Protein AF-A0A9E5G020-F1 (afdb_monomer)

Sequence (141 aa):
MIQKIKKNNKGFTLVELIVVIAIIGVLAAVLVPQYIQYVEKSRIGVDESYLSEIAHVAELTAASSEAVNGVACTITVVPAGTISVATTTPATAGTTLKAELDRTFGSGSAFKSKTYKAETDGVTITLSTAGKATWTQVAQS

Secondary structure (DSSP, 8-state):
----------PPPHHHHHHHHHHHHHHHHHHHHHHHHHHHHHHHHHHHHHHHHHHHHHHHHHHH-TTTTT--EEEEE-TT--EEEE-SS-HHHHHHHHHHHHHHHTT-----SHHHHH-TT-EEEEE-TTS-EEE-PPP--

Structure (mmCIF, N/CA/C/O backbone):
data_AF-A0A9E5G020-F1
#
_entry.id   AF-A0A9E5G020-F1
#
loop_
_atom_site.group_PDB
_atom_site.id
_atom_site.type_symbol
_atom_site.label_atom_id
_atom_site.label_alt_id
_atom_site.label_comp_id
_atom_site.label_asym_id
_atom_site.label_entity_id
_atom_site.label_seq_id
_atom_site.pdbx_PDB_ins_code
_atom_site.Cartn_x
_atom_site.Cartn_y
_atom_site.Cartn_z
_atom_site.occupancy
_atom_site.B_iso_or_equiv
_atom_site.auth_seq_id
_atom_site.auth_comp_id
_atom_site.auth_asym_id
_atom_site.auth_atom_id
_atom_site.pdbx_PDB_model_num
ATOM 1 N N . MET A 1 1 ? -1.139 27.020 71.072 1.00 51.75 1 MET A N 1
ATOM 2 C CA . MET A 1 1 ? -2.341 26.226 70.726 1.00 51.75 1 MET A CA 1
ATOM 3 C C . MET A 1 1 ? -2.246 25.880 69.241 1.00 51.75 1 MET A C 1
ATOM 5 O O . MET A 1 1 ? -2.313 26.790 68.431 1.00 51.75 1 MET A O 1
ATOM 9 N N . ILE A 1 2 ? -1.965 24.624 68.875 1.00 62.59 2 ILE A N 1
ATOM 10 C CA . ILE A 1 2 ? -1.776 24.205 67.470 1.00 62.59 2 ILE A CA 1
ATOM 11 C C . ILE A 1 2 ? -3.077 23.547 66.997 1.00 62.59 2 ILE A C 1
ATOM 13 O O . ILE A 1 2 ? -3.471 22.513 67.535 1.00 62.59 2 ILE A O 1
ATOM 17 N N . GLN A 1 3 ? -3.768 24.150 66.026 1.00 63.22 3 GLN A N 1
ATOM 18 C CA . GLN A 1 3 ? -4.981 23.568 65.448 1.00 63.22 3 GLN A CA 1
ATOM 19 C C . GLN A 1 3 ? -4.622 22.426 64.486 1.00 63.22 3 GLN A C 1
ATOM 21 O O . GLN A 1 3 ? -3.903 22.609 63.506 1.00 63.22 3 GLN A O 1
ATOM 26 N N . LYS A 1 4 ? -5.130 21.223 64.777 1.00 63.88 4 LYS A N 1
ATOM 27 C CA . LYS A 1 4 ? -4.993 20.025 63.937 1.00 63.88 4 LYS A CA 1
ATOM 28 C C . LYS A 1 4 ? -5.854 20.183 62.677 1.00 63.88 4 LYS A C 1
ATOM 30 O O . LYS A 1 4 ? -7.079 20.129 62.755 1.00 63.88 4 LYS A O 1
ATOM 35 N N . ILE A 1 5 ? -5.222 20.319 61.513 1.00 69.62 5 ILE A N 1
ATOM 36 C CA . ILE A 1 5 ? -5.903 20.266 60.213 1.00 69.62 5 ILE A CA 1
ATOM 37 C C . ILE A 1 5 ? -6.397 18.825 59.991 1.00 69.62 5 ILE A C 1
ATOM 39 O O . ILE A 1 5 ? -5.600 17.900 59.825 1.00 69.62 5 ILE A O 1
ATOM 43 N N . LYS A 1 6 ? -7.718 18.611 60.017 1.00 66.00 6 LYS A N 1
ATOM 44 C CA . LYS A 1 6 ? -8.352 17.325 59.681 1.00 66.00 6 LYS A CA 1
ATOM 45 C C . LYS A 1 6 ? -8.193 17.085 58.172 1.00 66.00 6 LYS A C 1
ATOM 47 O O . LYS A 1 6 ? -8.878 17.717 57.373 1.00 66.00 6 LYS A O 1
ATOM 52 N N . LYS A 1 7 ? -7.296 16.180 57.767 1.00 67.12 7 LYS A N 1
ATOM 53 C CA . LYS A 1 7 ? -7.236 15.694 56.378 1.00 67.12 7 LYS A CA 1
ATOM 54 C C . LYS A 1 7 ? -8.487 14.860 56.093 1.00 67.12 7 LYS A C 1
ATOM 56 O O . LYS A 1 7 ? -8.643 13.766 56.626 1.00 67.12 7 LYS A O 1
ATOM 61 N N . ASN A 1 8 ? -9.395 15.408 55.290 1.00 67.38 8 ASN A N 1
ATOM 62 C CA . ASN A 1 8 ? -10.623 14.746 54.868 1.00 67.38 8 ASN A CA 1
ATOM 63 C C . ASN A 1 8 ? -10.308 13.821 53.682 1.00 67.38 8 ASN A C 1
ATOM 65 O O . ASN A 1 8 ? -10.496 14.194 52.527 1.00 67.38 8 ASN A O 1
ATOM 69 N N . ASN A 1 9 ? -9.771 12.634 53.967 1.00 65.81 9 ASN A N 1
ATOM 70 C CA . ASN A 1 9 ? -9.513 11.610 52.957 1.00 65.81 9 ASN A CA 1
ATOM 71 C C . ASN A 1 9 ? -10.848 10.982 52.522 1.00 65.81 9 ASN A C 1
ATOM 73 O O . ASN A 1 9 ? -11.219 9.906 52.988 1.00 65.81 9 ASN A O 1
ATOM 77 N N . LYS A 1 10 ? -11.595 11.675 51.657 1.00 74.50 10 LYS A N 1
ATOM 78 C CA . LYS A 1 10 ? -12.725 11.087 50.931 1.00 74.50 10 LYS A CA 1
ATOM 79 C C . LYS A 1 10 ? -12.149 10.115 49.898 1.00 74.50 10 LYS A C 1
ATOM 81 O O . LYS A 1 10 ? -11.655 10.542 48.860 1.00 74.50 10 LYS A O 1
ATOM 86 N N . GLY A 1 11 ? -12.112 8.830 50.240 1.00 76.38 11 GLY A N 1
ATOM 87 C CA . GLY A 1 11 ? -11.757 7.769 49.300 1.00 76.38 11 GLY A CA 1
ATOM 88 C C . GLY A 1 11 ? -12.835 7.606 48.228 1.00 76.38 11 GLY A C 1
ATOM 89 O O . GLY A 1 11 ? -14.003 7.899 48.474 1.00 76.38 11 GLY A O 1
ATOM 90 N N . PHE A 1 12 ? -12.423 7.144 47.050 1.00 82.25 12 PHE A N 1
ATOM 91 C CA . PHE A 1 12 ? -13.317 6.798 45.948 1.00 82.25 12 PHE A CA 1
ATOM 92 C C . PHE A 1 12 ? -14.226 5.635 46.362 1.00 82.25 12 PHE A C 1
ATOM 94 O O . PHE A 1 12 ? -13.753 4.655 46.948 1.00 82.25 12 PHE A O 1
ATOM 101 N N . THR A 1 13 ? -15.526 5.734 46.104 1.00 90.69 13 THR A N 1
ATOM 102 C CA . THR A 1 13 ? -16.473 4.673 46.460 1.00 90.69 13 THR A CA 1
ATOM 103 C C . THR A 1 13 ? -16.442 3.552 45.419 1.00 90.69 13 THR A C 1
ATOM 105 O O . THR A 1 13 ? -16.219 3.777 44.230 1.00 90.69 13 THR A O 1
ATOM 108 N N . LEU A 1 14 ? -16.709 2.312 45.844 1.00 90.00 14 LEU A N 1
ATOM 109 C CA . LEU A 1 14 ? -16.825 1.180 44.913 1.00 90.00 14 LEU A CA 1
ATOM 110 C C . LEU A 1 14 ? -17.972 1.373 43.910 1.00 90.00 14 LEU A C 1
ATOM 112 O O . LEU A 1 14 ? -17.869 0.932 42.769 1.00 90.00 14 LEU A O 1
ATOM 116 N N . VAL A 1 15 ? -19.042 2.062 44.316 1.00 92.38 15 VAL A N 1
ATOM 117 C CA . VAL A 1 15 ? -20.184 2.363 43.443 1.00 92.38 15 VAL A CA 1
ATOM 118 C C . VAL A 1 15 ? -19.782 3.331 42.331 1.00 92.38 15 VAL A C 1
ATOM 120 O O . VAL A 1 15 ? -20.117 3.089 41.173 1.00 92.38 15 VAL A O 1
ATOM 123 N N . GLU A 1 16 ? -19.009 4.375 42.646 1.00 91.06 16 GLU A N 1
ATOM 124 C CA . GLU A 1 16 ? -18.465 5.292 41.634 1.00 91.06 16 GLU A CA 1
ATOM 125 C C . GLU A 1 16 ? -17.584 4.546 40.625 1.00 91.06 16 GLU A C 1
ATOM 127 O O . GLU A 1 16 ? -17.677 4.801 39.426 1.00 91.06 16 GLU A O 1
ATOM 132 N N . LEU A 1 17 ? -16.798 3.561 41.071 1.00 91.44 17 LEU A N 1
ATOM 133 C CA . LEU A 1 17 ? -15.970 2.754 40.171 1.00 91.44 17 LEU A CA 1
ATOM 134 C C . LEU A 1 17 ? -16.799 1.868 39.238 1.00 91.44 17 LEU A C 1
ATOM 136 O O . LEU A 1 17 ? -16.518 1.809 38.042 1.00 91.44 17 LEU A O 1
ATOM 140 N N . ILE A 1 18 ? -17.828 1.204 39.768 1.00 94.12 18 ILE A N 1
ATOM 141 C CA . ILE A 1 18 ? -18.679 0.286 38.998 1.00 94.12 18 ILE A CA 1
ATOM 142 C C . ILE A 1 18 ? -19.451 1.038 37.906 1.00 94.12 18 ILE A C 1
ATOM 144 O O . ILE A 1 18 ? -19.536 0.564 36.772 1.00 94.12 18 ILE A O 1
ATOM 148 N N . VAL A 1 19 ? -19.974 2.228 38.210 1.00 94.00 19 VAL A N 1
ATOM 149 C CA . VAL A 1 19 ? -20.683 3.043 37.210 1.00 94.00 19 VAL A CA 1
ATOM 150 C C . VAL A 1 19 ? -19.727 3.519 36.111 1.00 94.00 19 VAL A C 1
ATOM 152 O O . VAL A 1 19 ? -20.083 3.488 34.934 1.00 94.00 19 VAL A O 1
ATOM 155 N N . VAL A 1 20 ? -18.491 3.892 36.457 1.00 95.06 20 VAL A N 1
ATOM 156 C CA . VAL A 1 20 ? -17.488 4.334 35.474 1.00 95.06 20 VAL A CA 1
ATOM 157 C C . VAL A 1 20 ? -17.119 3.212 34.502 1.00 95.06 20 VAL A C 1
ATOM 159 O O . VAL A 1 20 ? -17.145 3.431 33.290 1.00 95.06 20 VAL A O 1
ATOM 162 N N . ILE A 1 21 ? -16.828 2.003 34.993 1.00 95.12 21 ILE A N 1
ATOM 163 C CA . ILE A 1 21 ? -16.502 0.874 34.104 1.00 95.12 21 ILE A CA 1
ATOM 164 C C . ILE A 1 21 ? -17.703 0.455 33.248 1.00 95.12 21 ILE A C 1
ATOM 166 O O . ILE A 1 21 ? -17.509 0.049 32.105 1.00 95.12 21 ILE A O 1
ATOM 170 N N . ALA A 1 22 ? -18.933 0.602 33.756 1.00 95.50 22 ALA A N 1
ATOM 171 C CA . ALA A 1 22 ? -20.144 0.319 32.991 1.00 95.50 22 ALA A CA 1
ATOM 172 C C . ALA A 1 22 ? -20.288 1.276 31.796 1.00 95.50 22 ALA A C 1
ATOM 174 O O . ALA A 1 22 ? -20.535 0.830 30.676 1.00 95.50 22 ALA A O 1
ATOM 175 N N . ILE A 1 23 ? -20.061 2.578 32.003 1.00 96.38 23 ILE A N 1
ATOM 176 C CA . ILE A 1 23 ? -20.113 3.578 30.925 1.00 96.38 23 ILE A CA 1
ATOM 177 C C . ILE A 1 23 ? -18.972 3.358 29.921 1.00 96.38 23 ILE A C 1
ATOM 179 O O . ILE A 1 23 ? -19.218 3.341 28.713 1.00 96.38 23 ILE A O 1
ATOM 183 N N . ILE A 1 24 ? -17.738 3.136 30.394 1.00 96.25 24 ILE A N 1
ATOM 184 C CA . ILE A 1 24 ? -16.589 2.841 29.519 1.00 96.25 24 ILE A CA 1
ATOM 185 C C . ILE A 1 24 ? -16.848 1.570 28.701 1.00 96.25 24 ILE A C 1
ATOM 187 O O . ILE A 1 24 ? -16.527 1.550 27.517 1.00 96.25 24 ILE A O 1
ATOM 191 N N . GLY A 1 25 ? -17.470 0.543 29.287 1.00 95.88 25 GLY A N 1
ATOM 192 C CA . GLY A 1 25 ? -17.820 -0.697 28.591 1.00 95.88 25 GLY A CA 1
ATOM 193 C C . GLY A 1 25 ? -18.771 -0.474 27.413 1.00 95.88 25 GLY A C 1
ATOM 194 O O . GLY A 1 25 ? -18.511 -0.966 26.316 1.00 95.88 25 GLY A O 1
ATOM 195 N N . VAL A 1 26 ? -19.829 0.321 27.606 1.00 95.69 26 VAL A N 1
ATOM 196 C CA . VAL A 1 26 ? -20.779 0.664 26.531 1.00 95.69 26 VAL A CA 1
ATOM 197 C C . VAL A 1 26 ? -20.099 1.483 25.430 1.00 95.69 26 VAL A C 1
ATOM 199 O O . VAL A 1 26 ? -20.260 1.176 24.249 1.00 95.69 26 VAL A O 1
ATOM 202 N N . LEU A 1 27 ? -19.300 2.491 25.797 1.00 96.19 27 LEU A N 1
ATOM 203 C CA . LEU A 1 27 ? -18.575 3.316 24.825 1.00 96.19 27 LEU A CA 1
ATOM 204 C C . LEU A 1 27 ? -17.545 2.493 24.041 1.00 96.19 27 LEU A C 1
ATOM 206 O O . LEU A 1 27 ? -17.468 2.601 22.819 1.00 96.19 27 LEU A O 1
ATOM 210 N N . ALA A 1 28 ? -16.784 1.635 24.722 1.00 94.75 28 ALA A N 1
ATOM 211 C CA . ALA A 1 28 ? -15.780 0.783 24.097 1.00 94.75 28 ALA A CA 1
ATOM 212 C C . ALA A 1 28 ? -16.405 -0.205 23.101 1.00 94.75 28 ALA A C 1
ATOM 214 O O . ALA A 1 28 ? -15.845 -0.405 22.025 1.00 94.75 28 ALA A O 1
ATOM 215 N N . ALA A 1 29 ? -17.579 -0.768 23.410 1.00 95.00 29 ALA A N 1
ATOM 216 C CA . ALA A 1 29 ? -18.266 -1.707 22.522 1.00 95.00 29 ALA A CA 1
ATOM 217 C C . ALA A 1 29 ? -18.572 -1.107 21.136 1.00 95.00 29 ALA A C 1
ATOM 219 O O . ALA A 1 29 ? -18.459 -1.802 20.128 1.00 95.00 29 ALA A O 1
ATOM 220 N N . VAL A 1 30 ? -18.909 0.185 21.074 1.00 94.00 30 VAL A N 1
ATOM 221 C CA . VAL A 1 30 ? -19.181 0.889 19.810 1.00 94.00 30 VAL A CA 1
ATOM 222 C C . VAL A 1 30 ? -17.897 1.441 19.183 1.00 94.00 30 VAL A C 1
ATOM 224 O O . VAL A 1 30 ? -17.700 1.340 17.973 1.00 94.00 30 VAL A O 1
ATOM 227 N N . LEU A 1 31 ? -16.999 2.006 19.993 1.00 94.12 31 LEU A N 1
ATOM 228 C CA . LEU A 1 31 ? -15.816 2.716 19.498 1.00 94.12 31 LEU A CA 1
ATOM 229 C C . LEU A 1 31 ? -14.721 1.789 18.965 1.00 94.12 31 LEU A C 1
ATOM 231 O O . LEU A 1 31 ? -14.063 2.138 17.988 1.00 94.12 31 LEU A O 1
ATOM 235 N N . VAL A 1 32 ? -14.508 0.620 19.572 1.00 94.12 32 VAL A N 1
ATOM 236 C CA . VAL A 1 32 ? -13.438 -0.310 19.169 1.00 94.12 32 VAL A CA 1
ATOM 237 C C . VAL A 1 32 ? -13.543 -0.744 17.698 1.00 94.12 32 VAL A C 1
ATOM 239 O O . VAL A 1 32 ? -12.552 -0.577 16.980 1.00 94.12 32 VAL A O 1
ATOM 242 N N . PRO A 1 33 ? -14.684 -1.255 17.187 1.00 92.50 33 PRO A N 1
ATOM 243 C CA . PRO A 1 33 ? -14.769 -1.660 15.782 1.00 92.50 33 PRO A CA 1
ATOM 244 C C . PRO A 1 33 ? -14.578 -0.478 14.822 1.00 92.50 33 PRO A C 1
ATOM 246 O O . PRO A 1 33 ? -13.900 -0.616 13.803 1.00 92.50 33 PRO A O 1
ATOM 249 N N . GLN A 1 34 ? -15.109 0.700 15.164 1.00 93.62 34 GLN A N 1
ATOM 250 C CA . GLN A 1 34 ? -14.935 1.914 14.366 1.00 93.62 34 GLN A CA 1
ATOM 251 C C . GLN A 1 34 ? -13.468 2.362 14.323 1.00 93.62 34 GLN A C 1
ATOM 253 O O . GLN A 1 34 ? -12.949 2.702 13.259 1.00 93.62 34 GLN A O 1
ATOM 258 N N . TYR A 1 35 ? -12.782 2.330 15.465 1.00 94.62 35 TYR A N 1
ATOM 259 C CA . TYR A 1 35 ? -11.373 2.693 15.564 1.00 94.62 35 TYR A CA 1
ATOM 260 C C . TYR A 1 35 ? -10.485 1.755 14.739 1.00 94.62 35 TYR A C 1
ATOM 262 O O . TYR A 1 35 ? -9.610 2.224 14.012 1.00 94.62 35 TYR A O 1
ATOM 270 N N . ILE A 1 36 ? -10.744 0.443 14.776 1.00 93.50 36 ILE A N 1
ATOM 271 C CA . ILE A 1 36 ? -10.006 -0.541 13.969 1.00 93.50 36 ILE A CA 1
ATOM 272 C C . ILE A 1 36 ? -10.143 -0.233 12.472 1.00 93.50 36 ILE A C 1
ATOM 274 O O . ILE A 1 36 ? -9.141 -0.249 11.758 1.00 93.50 36 ILE A O 1
ATOM 278 N N . GLN A 1 37 ? -11.350 0.094 11.998 1.00 92.88 37 GLN A N 1
ATOM 279 C CA . GLN A 1 37 ? -11.554 0.480 10.598 1.00 92.88 37 GLN A CA 1
ATOM 280 C C . GLN A 1 37 ? -10.846 1.790 10.239 1.00 92.88 37 GLN A C 1
ATOM 282 O O . GLN A 1 37 ? -10.296 1.913 9.148 1.00 92.88 37 GLN A O 1
ATOM 287 N N . TYR A 1 38 ? -10.829 2.771 11.143 1.00 94.56 38 TYR A N 1
ATOM 288 C CA . TYR A 1 38 ? -10.127 4.033 10.910 1.00 94.56 38 TYR A CA 1
ATOM 289 C C . TYR A 1 38 ? -8.612 3.831 10.767 1.00 94.56 38 TYR A C 1
ATOM 291 O O . TYR A 1 38 ? -8.001 4.342 9.828 1.00 94.56 38 TYR A O 1
ATOM 299 N N . VAL A 1 39 ? -8.013 3.037 11.659 1.00 95.44 39 VAL A N 1
ATOM 300 C CA . VAL A 1 39 ? -6.591 2.674 11.575 1.00 95.44 39 VAL A CA 1
ATOM 301 C C . VAL A 1 39 ? -6.303 1.928 10.274 1.00 95.44 39 VAL A C 1
ATOM 303 O O . VAL A 1 39 ? -5.290 2.187 9.628 1.00 95.44 39 VAL A O 1
ATOM 306 N N . GLU A 1 40 ? -7.203 1.042 9.852 1.00 95.31 40 GLU A N 1
ATOM 307 C CA . GLU A 1 40 ? -7.060 0.319 8.592 1.00 95.31 40 GLU A CA 1
ATOM 308 C C . GLU A 1 40 ? -7.089 1.256 7.378 1.00 95.31 40 GLU A C 1
ATOM 310 O O . GLU A 1 40 ? -6.178 1.206 6.555 1.00 95.31 40 GLU A O 1
ATOM 315 N N . LYS A 1 41 ? -8.040 2.194 7.315 1.00 94.31 41 LYS A N 1
ATOM 316 C CA . LYS A 1 41 ? -8.092 3.221 6.260 1.00 94.31 41 LYS A CA 1
ATOM 317 C C . LYS A 1 41 ? -6.831 4.080 6.212 1.00 94.31 41 LYS A C 1
ATOM 319 O O . LYS A 1 41 ? -6.350 4.402 5.130 1.00 94.31 41 LYS A O 1
ATOM 324 N N . SER A 1 42 ? -6.267 4.424 7.370 1.00 96.31 42 SER A N 1
ATOM 325 C CA . SER A 1 42 ? -4.997 5.152 7.428 1.00 96.31 42 SER A CA 1
ATOM 326 C C . SER A 1 42 ? -3.843 4.333 6.843 1.00 96.31 42 SER A C 1
ATOM 328 O O . SER A 1 42 ? -3.044 4.877 6.085 1.00 96.31 42 SER A O 1
ATOM 330 N N . ARG A 1 43 ? -3.769 3.029 7.140 1.00 96.38 43 ARG A N 1
ATOM 331 C CA . ARG A 1 43 ? -2.744 2.131 6.577 1.00 96.38 43 ARG A CA 1
ATOM 332 C C . ARG A 1 43 ? -2.898 1.977 5.066 1.00 96.38 43 ARG A C 1
ATOM 334 O O . ARG A 1 43 ? -1.892 1.974 4.370 1.00 96.38 43 ARG A O 1
ATOM 341 N N . ILE A 1 44 ? -4.136 1.895 4.582 1.00 95.75 44 ILE A N 1
ATOM 342 C CA . ILE A 1 44 ? -4.447 1.860 3.150 1.00 95.75 44 ILE A CA 1
ATOM 343 C C . ILE A 1 44 ? -3.927 3.127 2.464 1.00 95.75 44 ILE A C 1
ATOM 345 O O . ILE A 1 44 ? -3.166 3.022 1.511 1.00 95.75 44 ILE A O 1
ATOM 349 N N . GLY A 1 45 ? -4.223 4.314 3.002 1.00 95.25 45 GLY A N 1
ATOM 350 C CA . GLY A 1 45 ? -3.721 5.568 2.430 1.00 95.25 45 GLY A CA 1
ATOM 351 C C . GLY A 1 45 ? -2.189 5.669 2.399 1.00 95.25 45 GLY A C 1
ATOM 352 O O . GLY A 1 45 ? -1.628 6.239 1.464 1.00 95.25 45 GLY A O 1
ATOM 353 N N . VAL A 1 46 ? -1.492 5.091 3.386 1.00 95.38 46 VAL A N 1
ATOM 354 C CA . VAL A 1 46 ? -0.019 5.009 3.385 1.00 95.38 46 VAL A CA 1
ATOM 355 C C . VAL A 1 46 ? 0.486 4.109 2.255 1.00 95.38 46 VAL A C 1
ATOM 357 O O . VAL A 1 46 ? 1.403 4.504 1.537 1.00 95.38 46 VAL A O 1
ATOM 360 N N . ASP A 1 47 ? -0.115 2.933 2.073 1.00 96.06 47 ASP A N 1
ATOM 361 C CA . ASP A 1 47 ? 0.270 2.000 1.006 1.00 96.06 47 ASP A CA 1
ATOM 362 C C . ASP A 1 47 ? -0.031 2.579 -0.390 1.00 96.06 47 ASP A C 1
ATOM 364 O O . ASP A 1 47 ? 0.789 2.467 -1.298 1.00 96.06 47 ASP A O 1
ATOM 368 N N . GLU A 1 48 ? -1.159 3.269 -0.557 1.00 95.00 48 GLU A N 1
ATOM 369 C CA . GLU A 1 48 ? -1.523 3.964 -1.801 1.00 95.00 48 GLU A CA 1
ATOM 370 C C . GLU A 1 48 ? -0.563 5.107 -2.129 1.00 95.00 48 GLU A C 1
ATOM 372 O O . GLU A 1 48 ? -0.131 5.253 -3.273 1.00 95.00 48 GLU A O 1
ATOM 377 N N . SER A 1 49 ? -0.185 5.896 -1.119 1.00 95.19 49 SER A N 1
ATOM 378 C CA . SER A 1 49 ? 0.814 6.957 -1.281 1.00 95.19 49 SER A CA 1
ATOM 379 C C . SER A 1 49 ? 2.162 6.370 -1.696 1.00 95.19 49 SER A C 1
ATOM 381 O O . SER A 1 49 ? 2.832 6.913 -2.570 1.00 95.19 49 SER A O 1
ATOM 383 N N . TYR A 1 50 ? 2.537 5.227 -1.118 1.00 95.06 50 TYR A N 1
ATOM 384 C CA . TYR A 1 50 ? 3.761 4.517 -1.473 1.00 95.06 50 TYR A CA 1
ATOM 385 C C . TYR A 1 50 ? 3.744 4.010 -2.924 1.00 95.06 50 TYR A C 1
ATOM 387 O O . TYR A 1 50 ? 4.710 4.215 -3.658 1.00 95.06 50 TYR A O 1
ATOM 395 N N . LEU A 1 51 ? 2.637 3.414 -3.374 1.00 95.62 51 LEU A N 1
ATOM 396 C CA . LEU A 1 51 ? 2.465 2.974 -4.764 1.00 95.62 51 LEU A CA 1
ATOM 397 C C . LEU A 1 51 ? 2.468 4.146 -5.751 1.00 95.62 51 LEU A C 1
ATOM 399 O O . LEU A 1 51 ? 3.077 4.053 -6.818 1.00 95.62 51 LEU A O 1
ATOM 403 N N . SER A 1 52 ? 1.829 5.260 -5.387 1.00 95.69 52 SER A N 1
ATOM 404 C CA . SER A 1 52 ? 1.846 6.488 -6.183 1.00 95.69 52 SER A CA 1
ATOM 405 C C . SER A 1 52 ? 3.252 7.068 -6.316 1.00 95.69 52 SER A C 1
ATOM 407 O O . SER A 1 52 ? 3.605 7.552 -7.388 1.00 95.69 52 SER A O 1
ATOM 409 N N . GLU A 1 53 ? 4.065 6.999 -5.263 1.00 95.88 53 GLU A N 1
ATOM 410 C CA . GLU A 1 53 ? 5.454 7.459 -5.302 1.00 95.88 53 GLU A CA 1
ATOM 411 C C . GLU A 1 53 ? 6.312 6.565 -6.208 1.00 95.88 53 GLU A C 1
ATOM 413 O O . GLU A 1 53 ? 7.079 7.066 -7.027 1.00 95.88 53 GLU A O 1
ATOM 418 N N . ILE A 1 54 ? 6.134 5.239 -6.151 1.00 96.06 54 ILE A N 1
ATOM 419 C CA . ILE A 1 54 ? 6.804 4.307 -7.077 1.00 96.06 54 ILE A CA 1
ATOM 420 C C . ILE A 1 54 ? 6.418 4.614 -8.526 1.00 96.06 54 ILE A C 1
ATOM 422 O O . ILE A 1 54 ? 7.287 4.662 -9.400 1.00 96.06 54 ILE A O 1
ATOM 426 N N . ALA A 1 55 ? 5.128 4.839 -8.787 1.00 96.19 55 ALA A N 1
ATOM 427 C CA . ALA A 1 55 ? 4.650 5.223 -10.109 1.00 96.19 55 ALA A CA 1
ATOM 428 C C . ALA A 1 55 ? 5.291 6.542 -10.567 1.00 96.19 55 ALA A C 1
ATOM 430 O O . ALA A 1 55 ? 5.786 6.617 -11.689 1.00 96.19 55 ALA A O 1
ATOM 431 N N . HIS A 1 56 ? 5.364 7.547 -9.692 1.00 96.56 56 HIS A N 1
ATOM 432 C CA . HIS A 1 56 ? 5.983 8.833 -10.001 1.00 96.56 56 HIS A CA 1
ATOM 433 C C . HIS A 1 56 ? 7.472 8.706 -10.351 1.00 96.56 56 HIS A C 1
ATOM 435 O O . HIS A 1 56 ? 7.920 9.260 -11.357 1.00 96.56 56 HIS A O 1
ATOM 441 N N . VAL A 1 57 ? 8.230 7.928 -9.575 1.00 96.31 57 VAL A N 1
ATOM 442 C CA . VAL A 1 57 ? 9.643 7.647 -9.867 1.00 96.31 57 VAL A CA 1
ATOM 443 C C . VAL A 1 57 ? 9.783 6.940 -11.212 1.00 96.31 57 VAL A C 1
ATOM 445 O O . VAL A 1 57 ? 10.654 7.305 -11.997 1.00 96.31 57 VAL A O 1
ATOM 448 N N . ALA A 1 58 ? 8.902 5.988 -11.528 1.00 95.50 58 ALA A N 1
ATOM 449 C CA . ALA A 1 58 ? 8.922 5.311 -12.821 1.00 95.50 58 ALA A CA 1
ATOM 450 C C . ALA A 1 58 ? 8.676 6.269 -13.999 1.00 95.50 58 ALA A C 1
ATOM 452 O O . ALA A 1 58 ? 9.379 6.179 -15.008 1.00 95.50 58 ALA A O 1
ATOM 453 N N . GLU A 1 59 ? 7.737 7.213 -13.870 1.00 96.00 59 GLU A N 1
ATOM 454 C CA . GLU A 1 59 ? 7.524 8.264 -14.878 1.00 96.00 59 GLU A CA 1
ATOM 455 C C . GLU A 1 59 ? 8.754 9.168 -15.024 1.00 96.00 59 GLU A C 1
ATOM 457 O O . GLU A 1 59 ? 9.178 9.475 -16.140 1.00 96.00 59 GLU A O 1
ATOM 462 N N . LEU A 1 60 ? 9.367 9.565 -13.905 1.00 95.69 60 LEU A N 1
ATOM 463 C CA . LEU A 1 60 ? 10.568 10.397 -13.915 1.00 95.69 60 LEU A CA 1
ATOM 464 C C . LEU A 1 60 ? 11.750 9.676 -14.576 1.00 95.69 60 LEU A C 1
ATOM 466 O O . LEU A 1 60 ? 12.485 10.282 -15.361 1.00 95.69 60 LEU A O 1
ATOM 470 N N . THR A 1 61 ? 11.930 8.382 -14.307 1.00 94.88 61 THR A N 1
ATOM 471 C CA . THR A 1 61 ? 12.964 7.569 -14.959 1.00 94.88 61 THR A CA 1
ATOM 472 C C . THR A 1 61 ? 12.696 7.435 -16.456 1.00 94.88 61 THR A C 1
ATOM 474 O O . THR A 1 61 ? 13.628 7.569 -17.245 1.00 94.88 61 THR A O 1
ATOM 477 N N . ALA A 1 62 ? 11.443 7.249 -16.875 1.00 94.56 62 ALA A N 1
ATOM 478 C CA . ALA A 1 62 ? 11.084 7.213 -18.293 1.00 94.56 62 ALA A CA 1
ATOM 479 C C . ALA A 1 62 ? 11.360 8.547 -19.011 1.00 94.56 62 ALA A C 1
ATOM 481 O O . ALA A 1 62 ? 11.739 8.556 -20.180 1.00 94.56 62 ALA A O 1
ATOM 482 N N . ALA A 1 63 ? 11.198 9.678 -18.319 1.00 94.31 63 ALA A N 1
ATOM 483 C CA . ALA A 1 63 ? 11.460 11.004 -18.876 1.00 94.31 63 ALA A CA 1
ATOM 484 C C . ALA A 1 63 ? 12.953 11.376 -18.920 1.00 94.31 63 ALA A C 1
ATOM 486 O O . ALA A 1 63 ? 13.351 12.186 -19.751 1.00 94.31 63 ALA A O 1
ATOM 487 N N . SER A 1 64 ? 13.771 10.817 -18.024 1.00 93.81 64 SER A N 1
ATOM 488 C CA . SER A 1 64 ? 15.192 11.175 -17.869 1.00 93.81 64 SER A CA 1
ATOM 489 C C . SER A 1 64 ? 16.174 10.140 -18.424 1.00 93.81 64 SER A C 1
ATOM 491 O O . SER A 1 64 ? 17.347 10.458 -18.614 1.00 93.81 64 SER A O 1
ATOM 493 N N . SER A 1 65 ? 15.724 8.911 -18.688 1.00 92.56 65 SER A N 1
ATOM 494 C CA . SER A 1 65 ? 16.554 7.826 -19.207 1.00 92.56 65 SER A CA 1
ATOM 495 C C . SER A 1 65 ? 16.103 7.390 -20.596 1.00 92.56 65 SER A C 1
ATOM 497 O O . SER A 1 65 ? 15.052 6.771 -20.749 1.00 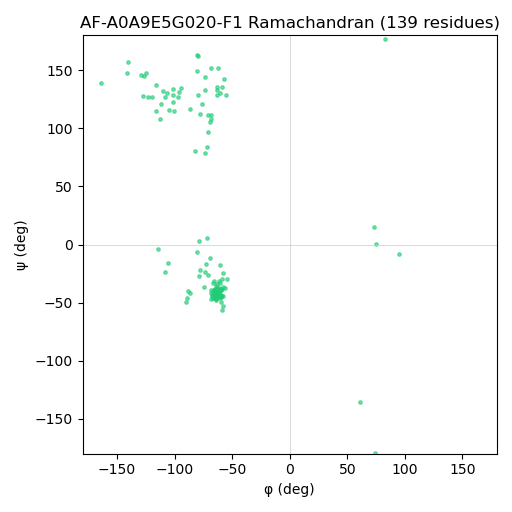92.56 65 SER A O 1
ATOM 499 N N . GLU A 1 66 ? 16.964 7.592 -21.593 1.00 91.44 66 GLU A N 1
ATOM 500 C CA . GLU A 1 66 ? 16.754 7.106 -22.967 1.00 91.44 66 GLU A CA 1
ATOM 501 C C . GLU A 1 66 ? 16.570 5.582 -23.040 1.00 91.44 66 GLU A C 1
ATOM 503 O O . GLU A 1 66 ? 15.945 5.070 -23.962 1.00 91.44 66 GLU A O 1
ATOM 508 N N . ALA A 1 67 ? 17.096 4.836 -22.061 1.00 92.19 67 ALA A N 1
ATOM 509 C CA . ALA A 1 67 ? 16.935 3.386 -22.004 1.00 92.19 67 ALA A CA 1
ATOM 510 C C . ALA A 1 67 ? 15.501 2.958 -21.656 1.00 92.19 67 ALA A C 1
ATOM 512 O O . ALA A 1 67 ? 15.108 1.846 -22.000 1.00 92.19 67 ALA A O 1
ATOM 513 N N . VAL A 1 68 ? 14.746 3.805 -20.949 1.00 93.44 68 VAL A N 1
ATOM 514 C CA . VAL A 1 68 ? 13.383 3.525 -20.461 1.00 93.44 68 VAL A CA 1
ATOM 515 C C . VAL A 1 68 ? 12.337 4.333 -21.235 1.00 93.44 68 VAL A C 1
ATOM 517 O O . VAL A 1 68 ? 11.179 3.924 -21.322 1.00 93.44 68 VAL A O 1
ATOM 520 N N . ASN A 1 69 ? 12.731 5.462 -21.830 1.00 93.50 69 ASN A N 1
ATOM 521 C CA . ASN A 1 69 ? 11.856 6.304 -22.633 1.00 93.50 69 ASN A CA 1
ATOM 522 C C . ASN A 1 69 ? 11.192 5.505 -23.765 1.00 93.50 69 ASN A C 1
ATOM 524 O O . ASN A 1 69 ? 11.854 4.788 -24.513 1.00 93.50 69 ASN A O 1
ATOM 528 N N . GLY A 1 70 ? 9.868 5.605 -23.882 1.00 91.81 70 GLY A N 1
ATOM 529 C CA . GLY A 1 70 ? 9.129 4.889 -24.922 1.00 91.81 70 GLY A CA 1
ATOM 530 C C . GLY A 1 70 ? 8.950 3.387 -24.680 1.00 91.81 70 GLY A C 1
ATOM 531 O O . GLY A 1 70 ? 8.330 2.722 -25.512 1.00 91.81 70 GLY A O 1
ATOM 532 N N . VAL A 1 71 ? 9.447 2.833 -23.569 1.00 93.00 71 VAL A N 1
ATOM 533 C CA . VAL A 1 71 ? 9.385 1.395 -23.268 1.00 93.00 71 VAL A CA 1
ATOM 534 C C . VAL A 1 71 ? 8.267 1.103 -22.273 1.00 93.00 71 VAL A C 1
ATOM 536 O O . VAL A 1 71 ? 8.125 1.776 -21.256 1.00 93.00 71 VAL A O 1
ATOM 539 N N . ALA A 1 72 ? 7.472 0.070 -22.561 1.00 93.75 72 ALA A N 1
ATOM 540 C CA . ALA A 1 72 ? 6.484 -0.420 -21.613 1.00 93.75 72 ALA A CA 1
ATOM 541 C C . ALA A 1 72 ? 7.150 -1.311 -20.555 1.00 93.75 72 ALA A C 1
ATOM 543 O O . ALA A 1 72 ? 7.847 -2.274 -20.893 1.00 93.75 72 ALA A O 1
ATOM 544 N N . CYS A 1 73 ? 6.896 -1.014 -19.282 1.00 93.69 73 CYS A N 1
ATOM 545 C CA . CYS A 1 73 ? 7.428 -1.763 -18.148 1.00 93.69 73 CYS A CA 1
ATOM 546 C C . CYS A 1 73 ? 6.305 -2.136 -17.181 1.00 93.69 73 CYS A C 1
ATOM 548 O O . CYS A 1 73 ? 5.377 -1.360 -16.949 1.00 93.69 73 CYS A O 1
ATOM 550 N N . THR A 1 74 ? 6.426 -3.302 -16.562 1.00 95.44 74 THR A N 1
ATOM 551 C CA . THR A 1 74 ? 5.533 -3.754 -15.497 1.00 95.44 74 THR A CA 1
ATOM 552 C C . THR A 1 74 ? 6.320 -3.796 -14.199 1.00 95.44 74 THR A C 1
ATOM 554 O O . THR A 1 74 ? 7.333 -4.483 -14.110 1.00 95.44 74 THR A O 1
ATOM 557 N N . ILE A 1 75 ? 5.876 -3.047 -13.197 1.00 95.25 75 ILE A N 1
ATOM 558 C CA . ILE A 1 75 ? 6.462 -3.034 -11.859 1.00 95.25 75 ILE A CA 1
ATOM 559 C C . ILE A 1 75 ? 5.504 -3.784 -10.938 1.00 95.25 75 ILE A C 1
ATOM 561 O O . ILE A 1 75 ? 4.312 -3.488 -10.919 1.00 95.25 75 ILE A O 1
ATOM 565 N N . THR A 1 76 ? 6.016 -4.724 -10.156 1.00 95.56 76 THR A N 1
ATOM 566 C CA . THR A 1 76 ? 5.233 -5.494 -9.187 1.00 95.56 76 THR A CA 1
ATOM 567 C C . THR A 1 76 ? 5.785 -5.258 -7.792 1.00 95.56 76 THR A C 1
ATOM 569 O O . THR A 1 76 ? 6.9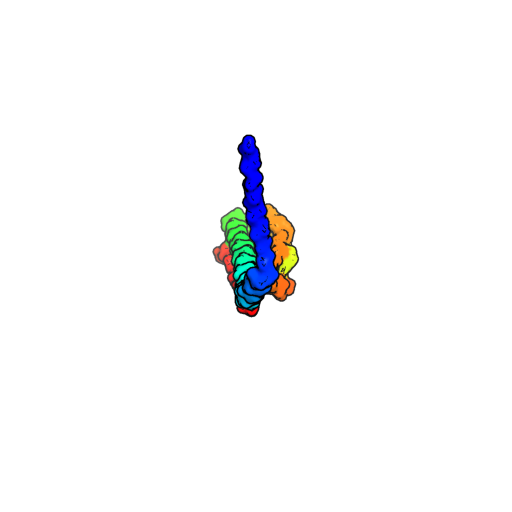82 -5.436 -7.558 1.00 95.56 76 THR A O 1
ATOM 572 N N . VAL A 1 77 ? 4.912 -4.870 -6.863 1.00 95.75 77 VAL A N 1
ATOM 573 C CA . VAL A 1 77 ? 5.235 -4.694 -5.443 1.00 95.75 77 VAL A CA 1
ATOM 574 C C . VAL A 1 77 ? 4.494 -5.763 -4.652 1.00 95.75 77 VAL A C 1
ATOM 576 O O . VAL A 1 77 ? 3.272 -5.710 -4.521 1.00 95.75 77 VAL A O 1
ATOM 579 N N . VAL A 1 78 ? 5.224 -6.753 -4.142 1.00 94.81 78 VAL A N 1
ATOM 580 C CA . VAL A 1 78 ? 4.631 -7.849 -3.354 1.00 94.81 78 VAL A CA 1
ATOM 581 C C . VAL A 1 78 ? 4.390 -7.422 -1.900 1.00 94.81 78 VAL A C 1
ATOM 583 O O . VAL A 1 78 ? 5.031 -6.480 -1.433 1.00 94.81 78 VAL A O 1
ATOM 586 N N . PRO A 1 79 ? 3.554 -8.131 -1.116 1.00 94.12 79 PRO A N 1
ATOM 587 C CA . PRO A 1 79 ? 3.262 -7.771 0.277 1.00 94.12 79 PRO A CA 1
ATOM 588 C C . PRO A 1 79 ? 4.472 -7.611 1.197 1.00 94.12 79 PRO A C 1
ATOM 590 O O . PRO A 1 79 ? 4.435 -6.826 2.147 1.00 94.12 79 PRO A O 1
ATOM 593 N N . ALA A 1 80 ? 5.556 -8.338 0.919 1.00 92.69 80 ALA A N 1
ATOM 594 C CA . ALA A 1 80 ? 6.821 -8.218 1.643 1.00 92.69 80 ALA A CA 1
ATOM 595 C C . ALA A 1 80 ? 7.553 -6.885 1.381 1.00 92.69 80 ALA A C 1
ATOM 597 O O . ALA A 1 80 ? 8.496 -6.560 2.097 1.00 92.69 80 ALA A O 1
ATOM 598 N N . GLY A 1 81 ? 7.114 -6.109 0.389 1.00 91.62 81 GLY A N 1
ATOM 599 C CA . GLY A 1 81 ? 7.697 -4.833 -0.017 1.00 91.62 81 GLY A CA 1
ATOM 600 C C . GLY A 1 81 ? 8.688 -4.941 -1.167 1.00 91.62 81 GLY A C 1
ATOM 601 O O . GLY A 1 81 ? 9.097 -3.916 -1.694 1.00 91.62 81 GLY A O 1
ATOM 602 N N . THR A 1 82 ? 9.064 -6.155 -1.578 1.00 93.44 82 THR A N 1
ATOM 603 C CA . THR A 1 82 ? 10.008 -6.347 -2.681 1.00 93.44 82 THR A CA 1
ATOM 604 C C . THR A 1 82 ? 9.427 -5.806 -3.982 1.00 93.44 82 THR A C 1
ATOM 606 O O . THR A 1 82 ? 8.316 -6.157 -4.381 1.00 93.44 82 THR A O 1
ATOM 609 N N . ILE A 1 83 ? 10.215 -4.971 -4.651 1.00 94.94 83 ILE A N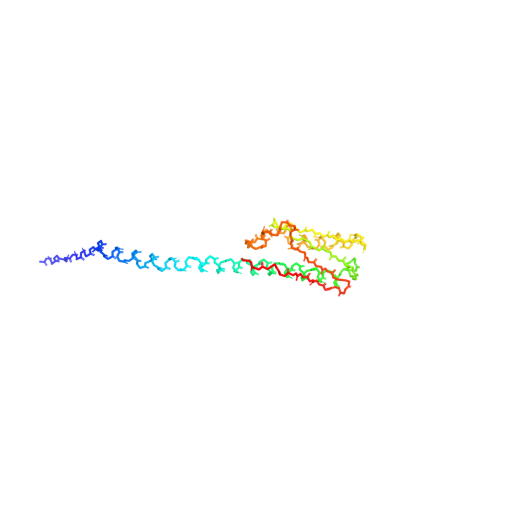 1
ATOM 610 C CA . ILE A 1 83 ? 9.886 -4.392 -5.948 1.00 94.94 83 ILE A CA 1
ATOM 611 C C . ILE A 1 83 ? 10.539 -5.256 -7.027 1.00 94.94 83 ILE A C 1
ATOM 613 O O . ILE A 1 83 ? 11.725 -5.576 -6.948 1.00 94.94 83 ILE A O 1
ATOM 617 N N . SER A 1 84 ? 9.777 -5.635 -8.044 1.00 94.00 84 SER A N 1
ATOM 618 C CA . SER A 1 84 ? 10.267 -6.332 -9.236 1.00 94.00 84 SER A CA 1
ATOM 619 C C . SER A 1 84 ? 9.862 -5.561 -10.482 1.00 94.00 84 SER A C 1
ATOM 621 O O . SER A 1 84 ? 8.813 -4.927 -10.497 1.00 94.00 84 SER A O 1
ATOM 623 N N . VAL A 1 85 ? 10.692 -5.603 -11.522 1.00 94.94 85 VAL A N 1
ATOM 624 C CA . VAL A 1 85 ? 10.410 -4.946 -12.804 1.00 94.94 85 VAL A CA 1
ATOM 625 C C . VAL A 1 85 ? 10.557 -5.974 -13.912 1.00 94.94 85 VAL A C 1
ATOM 627 O O . VAL A 1 85 ? 11.583 -6.647 -14.001 1.00 94.94 85 VAL A O 1
ATOM 630 N N . ALA A 1 86 ? 9.535 -6.077 -14.751 1.00 92.50 86 ALA A N 1
ATOM 631 C CA . ALA A 1 86 ? 9.509 -6.905 -15.941 1.00 92.50 86 ALA A CA 1
ATOM 632 C C . ALA A 1 86 ? 9.375 -6.027 -17.192 1.00 92.50 86 ALA A C 1
ATOM 634 O O . ALA A 1 86 ? 8.593 -5.075 -17.228 1.00 92.50 86 ALA A O 1
ATOM 635 N N . THR A 1 87 ? 10.138 -6.365 -18.230 1.00 89.19 87 THR A N 1
ATOM 636 C CA . THR A 1 87 ? 10.083 -5.748 -19.561 1.00 89.19 87 THR A CA 1
ATOM 637 C C . THR A 1 87 ? 10.259 -6.825 -20.625 1.00 89.19 87 THR A C 1
ATOM 639 O O . THR A 1 87 ? 10.958 -7.812 -20.398 1.00 89.19 87 THR A O 1
ATOM 642 N N . THR A 1 88 ? 9.629 -6.661 -21.791 1.00 75.00 88 THR A N 1
ATOM 643 C CA . THR A 1 88 ? 9.775 -7.617 -22.904 1.00 75.00 88 THR A CA 1
ATOM 644 C C . THR A 1 88 ? 10.942 -7.243 -23.813 1.00 75.00 88 THR A C 1
ATOM 646 O O . THR A 1 88 ? 11.768 -8.099 -24.118 1.00 75.00 88 THR A O 1
ATOM 649 N N . THR A 1 89 ? 11.062 -5.964 -24.197 1.00 80.25 89 THR A N 1
ATOM 650 C CA . THR A 1 89 ? 12.173 -5.461 -25.021 1.00 80.25 89 THR A CA 1
ATOM 651 C C . THR A 1 89 ? 12.245 -3.928 -24.966 1.00 80.25 89 THR A C 1
ATOM 653 O O . THR A 1 89 ? 11.198 -3.296 -25.092 1.00 80.25 89 THR A O 1
ATOM 656 N N . PRO A 1 90 ? 13.440 -3.312 -24.870 1.00 84.25 90 PRO A N 1
ATOM 657 C CA . PRO A 1 90 ? 14.737 -3.914 -24.553 1.00 84.25 90 PRO A CA 1
ATOM 658 C C . PRO A 1 90 ? 14.856 -4.283 -23.063 1.00 84.25 90 PRO A C 1
ATOM 660 O O . PRO A 1 90 ? 14.386 -3.561 -22.186 1.00 84.25 90 PRO A O 1
ATOM 663 N N . ALA A 1 91 ? 15.537 -5.395 -22.760 1.00 86.12 91 ALA A N 1
ATOM 664 C CA . ALA A 1 91 ? 15.755 -5.848 -21.378 1.00 86.12 91 ALA A CA 1
ATOM 665 C C . ALA A 1 91 ? 16.503 -4.806 -20.518 1.00 86.12 91 ALA A C 1
ATOM 667 O O . ALA A 1 91 ? 16.258 -4.695 -19.317 1.00 86.12 91 ALA A O 1
ATOM 668 N N . THR A 1 92 ? 17.355 -3.987 -21.146 1.00 90.75 92 THR A N 1
ATOM 669 C CA . THR A 1 92 ? 18.092 -2.889 -20.503 1.00 90.75 92 THR A CA 1
ATOM 670 C C . THR A 1 92 ? 17.167 -1.892 -19.802 1.00 90.75 92 THR A C 1
ATOM 672 O O . THR A 1 92 ? 17.477 -1.461 -18.693 1.00 90.75 92 THR A O 1
ATOM 675 N N . ALA A 1 93 ? 15.999 -1.593 -20.383 1.00 92.25 93 ALA A N 1
ATOM 676 C CA . ALA A 1 93 ? 15.006 -0.704 -19.778 1.00 92.25 93 ALA A CA 1
ATOM 677 C C . ALA A 1 93 ? 14.567 -1.204 -18.395 1.00 92.25 93 ALA A C 1
ATOM 679 O O . ALA A 1 93 ? 14.515 -0.442 -17.431 1.00 92.25 93 ALA A O 1
ATOM 680 N N . GLY A 1 94 ? 14.317 -2.513 -18.288 1.00 92.69 94 GLY A N 1
ATOM 681 C CA . GLY A 1 94 ? 13.892 -3.154 -17.047 1.00 92.69 94 GLY A CA 1
ATOM 682 C C . GLY A 1 94 ? 14.977 -3.081 -15.980 1.00 92.69 94 GLY A C 1
ATOM 683 O O . GLY A 1 94 ? 14.691 -2.731 -14.838 1.00 92.69 94 GLY A O 1
ATOM 684 N N . THR A 1 95 ? 16.236 -3.324 -16.357 1.00 94.19 95 THR A N 1
ATOM 685 C CA . THR A 1 95 ? 17.370 -3.226 -15.425 1.00 94.19 95 THR A CA 1
ATOM 686 C C . THR A 1 95 ? 17.633 -1.797 -14.955 1.00 94.19 95 THR A C 1
ATOM 688 O O . THR A 1 95 ? 17.893 -1.593 -13.772 1.00 94.19 95 THR A O 1
ATOM 691 N N . THR A 1 96 ? 17.526 -0.803 -15.842 1.00 94.81 96 THR A N 1
ATOM 692 C CA . THR A 1 96 ? 17.731 0.610 -15.496 1.00 94.81 96 THR A CA 1
ATOM 693 C C . THR A 1 96 ? 16.624 1.113 -14.579 1.00 94.81 96 THR A C 1
ATOM 695 O O . THR A 1 96 ? 16.908 1.707 -13.542 1.00 94.81 96 THR A O 1
ATOM 698 N N . LEU A 1 97 ? 15.366 0.817 -14.912 1.00 95.31 97 LEU A N 1
ATOM 699 C CA . LEU A 1 97 ? 14.230 1.187 -14.076 1.00 95.31 97 LEU A CA 1
ATOM 700 C C . LEU A 1 97 ? 14.295 0.497 -12.710 1.00 95.31 97 LEU A C 1
ATOM 702 O O . LEU A 1 97 ? 14.080 1.138 -11.683 1.00 95.31 97 LEU A O 1
ATOM 706 N N . LYS A 1 98 ? 14.654 -0.791 -12.677 1.00 95.12 98 LYS A N 1
ATOM 707 C CA . LYS A 1 98 ? 14.847 -1.517 -11.420 1.00 95.12 98 LYS A CA 1
ATOM 708 C C . LYS A 1 98 ? 15.936 -0.884 -10.557 1.00 95.12 98 LYS A C 1
ATOM 710 O O . LYS A 1 98 ? 15.724 -0.735 -9.360 1.00 95.12 98 LYS A O 1
ATOM 715 N N . ALA A 1 99 ? 17.061 -0.494 -11.152 1.00 95.00 99 ALA A N 1
ATOM 716 C CA . ALA A 1 99 ? 18.158 0.138 -10.428 1.00 95.00 99 ALA A CA 1
ATOM 717 C C . ALA A 1 99 ? 17.753 1.490 -9.820 1.00 95.00 99 ALA A C 1
ATOM 719 O O . ALA A 1 99 ? 18.095 1.760 -8.672 1.00 95.00 99 ALA A O 1
ATOM 720 N N . GLU A 1 100 ? 16.993 2.319 -10.542 1.00 95.38 100 GLU A N 1
ATOM 721 C CA . GLU A 1 100 ? 16.504 3.598 -10.006 1.00 95.38 100 GLU A CA 1
ATOM 722 C C . GLU A 1 100 ? 15.473 3.414 -8.886 1.00 95.38 100 GLU A C 1
ATOM 724 O O . GLU A 1 100 ? 15.524 4.113 -7.869 1.00 95.38 100 GLU A O 1
ATOM 729 N N . LEU A 1 101 ? 14.577 2.435 -9.024 1.00 95.12 101 LEU A N 1
ATOM 730 C CA . LEU A 1 101 ? 13.641 2.069 -7.962 1.00 95.12 101 LEU A CA 1
ATOM 731 C C . LEU A 1 101 ? 14.375 1.536 -6.723 1.00 95.12 101 LEU A C 1
ATOM 733 O O . LEU A 1 101 ? 14.097 1.996 -5.617 1.00 95.12 101 LEU A O 1
ATOM 737 N N . ASP A 1 102 ? 15.359 0.650 -6.887 1.00 94.50 102 ASP A N 1
ATOM 738 C CA . ASP A 1 102 ? 16.185 0.150 -5.778 1.00 94.50 102 ASP A CA 1
ATOM 739 C C . ASP A 1 102 ? 17.010 1.277 -5.132 1.00 94.50 102 ASP A C 1
ATOM 741 O O . ASP A 1 102 ? 17.183 1.307 -3.915 1.00 94.50 102 ASP A O 1
ATOM 745 N N . ARG A 1 103 ? 17.496 2.250 -5.911 1.00 94.38 103 ARG A N 1
ATOM 746 C CA . ARG A 1 103 ? 18.223 3.416 -5.381 1.00 94.38 103 ARG A CA 1
ATOM 747 C C . ARG A 1 103 ? 17.323 4.324 -4.542 1.00 94.38 103 ARG A C 1
ATOM 749 O O . ARG A 1 103 ? 17.798 4.944 -3.593 1.00 94.38 103 ARG A O 1
ATOM 756 N N . THR A 1 104 ? 16.045 4.409 -4.898 1.00 94.56 104 THR A N 1
ATOM 757 C CA . THR A 1 104 ? 15.079 5.312 -4.258 1.00 94.56 104 THR A CA 1
ATOM 758 C C . THR A 1 104 ? 14.407 4.664 -3.049 1.00 94.56 104 THR A C 1
ATOM 760 O O . THR A 1 104 ? 14.234 5.307 -2.016 1.00 94.56 104 THR A O 1
ATOM 763 N N . PHE A 1 105 ? 14.069 3.377 -3.145 1.00 93.94 105 PHE A N 1
ATOM 764 C CA . PHE A 1 105 ? 13.278 2.656 -2.146 1.00 93.94 105 PHE A CA 1
ATOM 765 C C . PHE A 1 105 ? 14.049 1.539 -1.430 1.00 93.94 105 PHE A C 1
ATOM 767 O O . PHE A 1 105 ? 13.504 0.908 -0.520 1.00 93.94 105 PHE A O 1
ATOM 774 N N . GLY A 1 106 ? 15.299 1.266 -1.812 1.00 89.81 106 GLY A N 1
ATOM 775 C CA . GLY A 1 106 ? 16.052 0.112 -1.322 1.00 89.81 106 GLY A CA 1
ATOM 776 C C . GLY A 1 106 ? 15.353 -1.194 -1.697 1.00 89.81 106 GLY A C 1
ATOM 777 O O . GLY A 1 106 ? 14.813 -1.339 -2.788 1.00 89.81 106 GLY A O 1
ATOM 778 N N . SER A 1 107 ? 15.274 -2.126 -0.747 1.00 80.25 107 SER A N 1
ATOM 779 C CA . SER A 1 107 ? 14.507 -3.374 -0.897 1.00 80.25 107 SER A CA 1
ATOM 780 C C . SER A 1 107 ? 12.979 -3.183 -0.868 1.00 80.25 107 SER A C 1
ATOM 782 O O . SER A 1 107 ? 12.245 -4.173 -0.858 1.00 80.25 107 SER A O 1
ATOM 784 N N . GLY A 1 108 ? 12.511 -1.933 -0.824 1.00 86.31 108 GLY A N 1
ATOM 785 C CA . GLY A 1 108 ? 11.118 -1.547 -0.658 1.00 86.31 108 GLY A CA 1
ATOM 786 C C . GLY A 1 108 ? 10.583 -1.747 0.763 1.00 86.31 108 GLY A C 1
AT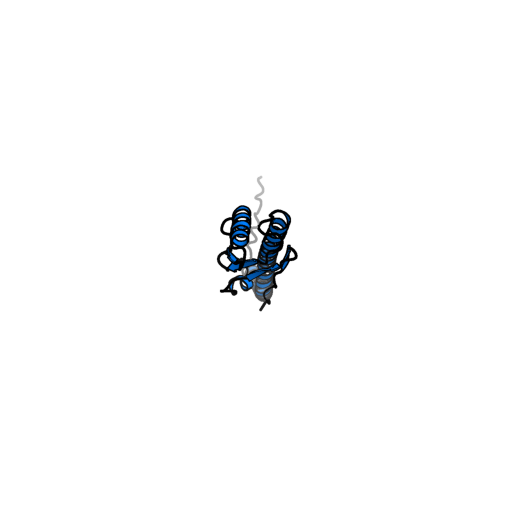OM 787 O O . GLY A 1 108 ? 11.304 -2.126 1.689 1.00 86.31 108 GLY A O 1
ATOM 788 N N . SER A 1 109 ? 9.304 -1.422 0.961 1.00 89.81 109 SER A N 1
ATOM 789 C CA . SER A 1 109 ? 8.636 -1.442 2.268 1.00 89.81 109 SER A CA 1
ATOM 790 C C . SER A 1 109 ? 7.408 -2.341 2.251 1.00 89.81 109 SER A C 1
ATOM 792 O O . SER A 1 109 ? 6.523 -2.169 1.422 1.00 89.81 109 SER A O 1
ATOM 794 N N . ALA A 1 110 ? 7.329 -3.280 3.199 1.00 94.00 110 ALA A N 1
ATOM 795 C CA . ALA A 1 110 ? 6.166 -4.153 3.333 1.00 94.00 110 ALA A CA 1
ATOM 796 C C . ALA A 1 110 ? 4.885 -3.346 3.571 1.00 94.00 110 ALA A C 1
ATOM 798 O O . ALA A 1 110 ? 4.878 -2.460 4.446 1.00 94.00 110 ALA A O 1
ATOM 799 N N . PHE A 1 111 ? 3.814 -3.722 2.863 1.00 95.38 111 PHE A N 1
ATOM 800 C CA . PHE A 1 111 ? 2.505 -3.090 2.993 1.00 95.38 111 PHE A CA 1
ATOM 801 C C . PHE A 1 111 ? 2.008 -3.144 4.428 1.00 95.38 111 PHE A C 1
ATOM 803 O O . PHE A 1 111 ? 2.227 -4.114 5.174 1.00 95.38 111 PHE A O 1
ATOM 810 N N . LYS A 1 112 ? 1.353 -2.063 4.837 1.00 94.81 112 LYS A N 1
ATOM 811 C CA . LYS A 1 112 ? 0.822 -1.929 6.182 1.00 94.81 112 LYS A CA 1
ATOM 812 C C . LYS A 1 112 ? -0.585 -2.467 6.233 1.00 94.81 112 LYS A C 1
ATOM 814 O O . LYS A 1 112 ? -0.834 -3.247 7.139 1.00 94.81 112 LYS A O 1
ATOM 819 N N . SER A 1 113 ? -1.479 -2.099 5.334 1.00 95.44 113 SER A N 1
ATOM 820 C CA . SER A 1 113 ? -2.891 -2.488 5.366 1.00 95.44 113 SER A CA 1
ATOM 821 C C . SER A 1 113 ? -3.105 -4.000 5.242 1.00 95.44 113 SER A C 1
ATOM 823 O O . SER A 1 113 ? -2.314 -4.730 4.652 1.00 95.44 113 SER A O 1
ATOM 825 N N . LYS A 1 114 ? -4.199 -4.499 5.809 1.00 93.50 114 LYS A N 1
ATOM 826 C CA . LYS A 1 114 ? -4.696 -5.855 5.569 1.00 93.50 114 LYS A CA 1
ATOM 827 C C . LYS A 1 114 ? -5.096 -6.041 4.106 1.00 93.50 114 LYS A C 1
ATOM 829 O O . LYS A 1 114 ? -4.809 -7.103 3.570 1.00 93.50 114 LYS A O 1
ATOM 834 N N . THR A 1 115 ? -5.692 -5.021 3.486 1.00 93.12 115 THR A N 1
ATOM 835 C CA . THR A 1 115 ? -6.138 -5.054 2.084 1.00 93.12 115 THR A CA 1
ATOM 836 C C . THR A 1 115 ? -4.975 -5.346 1.141 1.00 93.12 115 THR A C 1
ATOM 838 O O . THR A 1 115 ? -4.981 -6.363 0.460 1.00 93.12 115 THR A O 1
ATOM 841 N N . TYR A 1 116 ? -3.910 -4.541 1.175 1.00 93.31 116 TYR A N 1
ATOM 842 C CA . TYR A 1 116 ? -2.764 -4.748 0.285 1.00 93.31 116 TYR A CA 1
ATOM 843 C C . TYR A 1 116 ? -1.899 -5.950 0.673 1.00 93.31 116 TYR A C 1
ATOM 845 O O . TYR A 1 116 ? -1.230 -6.534 -0.174 1.00 93.31 116 TYR A O 1
ATOM 853 N N . LYS A 1 117 ? -1.926 -6.379 1.941 1.00 93.94 117 LYS A N 1
ATOM 854 C CA . LYS A 1 117 ? -1.260 -7.623 2.351 1.00 93.94 117 LYS A CA 1
ATOM 855 C C . LYS A 1 117 ? -1.978 -8.892 1.886 1.00 93.94 117 LYS A C 1
ATOM 857 O O . LYS A 1 117 ? -1.358 -9.952 1.940 1.00 93.94 117 LYS A O 1
ATOM 862 N N . ALA A 1 118 ? -3.247 -8.806 1.484 1.00 93.56 118 ALA A N 1
ATOM 863 C CA . ALA A 1 118 ? -3.996 -9.939 0.945 1.00 93.56 118 ALA A CA 1
ATOM 864 C C . ALA A 1 118 ? -3.633 -10.240 -0.522 1.00 93.56 118 ALA A C 1
ATOM 866 O O . ALA A 1 118 ? -3.786 -11.380 -0.963 1.00 93.56 118 ALA A O 1
ATOM 867 N N . GLU A 1 119 ? -3.087 -9.257 -1.246 1.00 92.00 119 GLU A N 1
ATOM 868 C CA . GLU A 1 119 ? -2.634 -9.391 -2.635 1.00 92.00 119 GLU A CA 1
ATOM 869 C C . GLU A 1 119 ? -1.357 -10.234 -2.720 1.00 92.00 119 GLU A C 1
ATOM 871 O O . GLU A 1 119 ? -0.245 -9.712 -2.739 1.00 92.00 119 GLU A O 1
ATOM 876 N N . THR A 1 120 ? -1.501 -11.559 -2.748 1.00 88.88 120 THR A N 1
ATOM 877 C CA . THR A 1 120 ? -0.360 -12.495 -2.686 1.00 88.88 120 THR A CA 1
ATOM 878 C C . THR A 1 120 ? 0.602 -12.315 -3.864 1.00 88.88 120 THR A C 1
ATOM 880 O O . THR A 1 120 ? 1.817 -12.355 -3.667 1.00 88.88 120 THR A O 1
ATOM 883 N N . ASP A 1 121 ? 0.065 -12.028 -5.052 1.00 89.50 121 ASP A N 1
ATOM 884 C CA . ASP A 1 121 ? 0.844 -11.754 -6.267 1.00 89.50 121 ASP A CA 1
ATOM 885 C C . ASP A 1 121 ? 1.382 -10.310 -6.324 1.00 89.50 121 ASP A C 1
ATOM 887 O O . ASP A 1 121 ? 2.193 -9.967 -7.185 1.00 89.50 121 ASP A O 1
ATOM 891 N N . GLY A 1 122 ? 0.984 -9.468 -5.368 1.00 91.81 122 GLY A N 1
ATOM 892 C CA . GLY A 1 122 ? 1.367 -8.068 -5.281 1.00 91.81 122 GLY A CA 1
ATOM 893 C C . GLY A 1 122 ? 0.532 -7.131 -6.149 1.00 91.81 122 GLY A C 1
ATOM 894 O O . GLY A 1 122 ? -0.342 -7.529 -6.914 1.00 91.81 122 GLY A O 1
ATOM 895 N N . VAL A 1 123 ? 0.829 -5.840 -6.026 1.00 94.88 123 VAL A N 1
ATOM 896 C CA . VAL A 1 123 ? 0.189 -4.784 -6.814 1.00 94.88 123 VAL A CA 1
ATOM 897 C C . VAL A 1 123 ? 1.037 -4.477 -8.034 1.00 94.88 123 VAL A C 1
ATOM 899 O O . VAL A 1 123 ? 2.254 -4.311 -7.930 1.00 94.88 123 VAL A O 1
ATOM 902 N N . THR A 1 124 ? 0.381 -4.366 -9.187 1.00 94.69 124 THR A N 1
ATOM 903 C CA . THR A 1 124 ? 1.038 -4.064 -10.458 1.00 94.69 124 THR A CA 1
ATOM 904 C C . THR A 1 124 ? 0.872 -2.594 -10.839 1.00 94.69 124 THR A C 1
ATOM 906 O O . THR A 1 124 ? -0.244 -2.075 -10.892 1.00 94.69 124 THR A O 1
ATOM 909 N N . ILE A 1 125 ? 1.989 -1.943 -11.156 1.00 95.56 125 ILE A N 1
ATOM 910 C CA . ILE A 1 125 ? 2.063 -0.618 -11.774 1.00 95.56 125 ILE A CA 1
ATOM 911 C C . ILE A 1 125 ? 2.531 -0.814 -13.220 1.00 95.56 125 ILE A C 1
ATOM 913 O O . ILE A 1 125 ? 3.556 -1.447 -13.474 1.00 95.56 125 ILE A O 1
ATOM 917 N N . THR A 1 126 ? 1.784 -0.273 -14.177 1.00 94.56 126 THR A N 1
ATOM 918 C CA . THR A 1 126 ? 2.111 -0.353 -15.604 1.00 94.56 126 THR A CA 1
ATOM 919 C C . THR A 1 126 ? 2.643 0.985 -16.081 1.00 94.56 126 THR A C 1
ATOM 921 O O . THR A 1 126 ? 1.910 1.972 -16.093 1.00 94.56 126 THR A O 1
ATOM 924 N N . LEU A 1 127 ? 3.902 1.015 -16.508 1.00 94.88 127 LEU A N 1
ATOM 925 C CA . LEU A 1 127 ? 4.473 2.122 -17.262 1.00 94.88 127 LEU A CA 1
ATOM 926 C C . LEU A 1 127 ? 4.182 1.886 -18.746 1.00 94.88 127 LEU A C 1
ATOM 928 O O . LEU A 1 127 ? 4.625 0.899 -19.329 1.00 94.88 127 LEU A O 1
ATOM 932 N N . SER A 1 128 ? 3.411 2.781 -19.349 1.00 92.75 128 SER A N 1
ATOM 933 C CA . SER A 1 128 ? 3.115 2.763 -20.782 1.00 92.75 128 SER A CA 1
ATOM 934 C C . SER A 1 128 ? 4.261 3.353 -21.605 1.00 92.75 128 SER A C 1
ATOM 936 O O . SER A 1 128 ? 5.065 4.140 -21.109 1.00 92.75 128 SER A O 1
ATOM 938 N N . THR A 1 129 ? 4.274 3.068 -22.909 1.00 90.62 129 THR A N 1
ATOM 939 C CA . THR A 1 129 ? 5.212 3.687 -23.862 1.00 90.62 129 THR A CA 1
ATOM 940 C C . THR A 1 129 ? 5.068 5.212 -23.950 1.00 90.62 129 THR A C 1
ATOM 942 O O . THR A 1 129 ? 5.985 5.893 -24.389 1.00 90.62 129 THR A O 1
ATOM 945 N N . ALA A 1 130 ? 3.950 5.778 -23.486 1.00 89.50 130 ALA A N 1
ATOM 946 C CA . ALA A 1 130 ? 3.763 7.222 -23.357 1.00 89.50 130 ALA A CA 1
ATOM 947 C C . ALA A 1 130 ? 4.454 7.822 -22.112 1.00 89.50 130 ALA A C 1
ATOM 949 O O . ALA A 1 130 ? 4.278 9.006 -21.829 1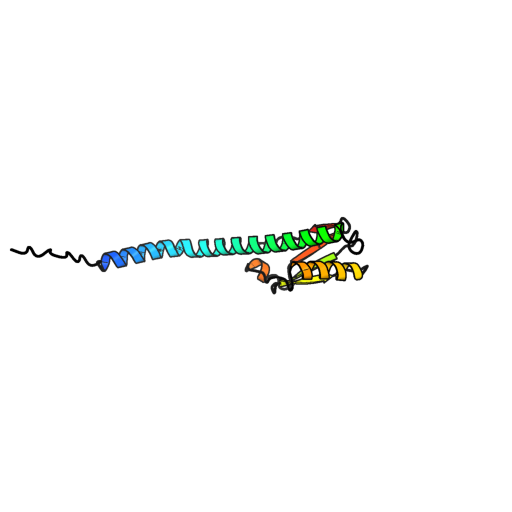.00 89.50 130 ALA A O 1
ATOM 950 N N . GLY A 1 131 ? 5.187 7.016 -21.333 1.00 88.88 131 GLY A N 1
ATOM 951 C CA . GLY A 1 131 ? 5.837 7.440 -20.091 1.00 88.88 131 GLY A CA 1
ATOM 952 C C . GLY A 1 131 ? 4.866 7.651 -18.926 1.00 88.88 131 GLY A C 1
ATOM 953 O O . GLY A 1 131 ? 5.233 8.281 -17.941 1.00 88.88 131 GLY A O 1
ATOM 954 N N . LYS A 1 132 ? 3.624 7.159 -19.040 1.00 92.12 132 LYS A N 1
ATOM 955 C CA . LYS A 1 132 ? 2.603 7.241 -17.983 1.00 92.12 132 LYS A CA 1
ATOM 956 C C . LYS A 1 132 ? 2.545 5.963 -17.171 1.00 92.12 132 LYS A C 1
ATOM 958 O O . LYS A 1 132 ? 2.378 4.897 -17.771 1.00 92.12 132 LYS A O 1
ATOM 963 N N . ALA A 1 133 ? 2.652 6.086 -15.852 1.00 94.38 133 ALA A N 1
ATOM 964 C CA . ALA A 1 133 ? 2.575 4.989 -14.901 1.00 94.38 133 ALA A CA 1
ATOM 965 C C . ALA A 1 133 ? 1.190 4.960 -14.247 1.00 94.38 133 ALA A C 1
ATOM 967 O O . ALA A 1 133 ? 0.748 5.933 -13.640 1.00 94.38 133 ALA A O 1
ATOM 968 N N . THR A 1 134 ? 0.493 3.834 -14.360 1.00 92.94 134 THR A N 1
ATOM 969 C CA . THR A 1 134 ? -0.841 3.654 -13.780 1.00 92.94 134 THR A CA 1
ATOM 970 C C . THR A 1 134 ? -0.891 2.412 -12.907 1.00 92.94 134 THR A C 1
ATOM 972 O O . THR A 1 134 ? -0.254 1.398 -13.188 1.00 92.94 134 THR A O 1
ATOM 975 N N . TRP A 1 135 ? -1.669 2.484 -11.835 1.00 93.31 135 TRP A N 1
ATOM 976 C CA . TRP A 1 135 ? -1.975 1.356 -10.964 1.00 93.31 135 TRP A CA 1
ATOM 977 C C . TRP A 1 135 ? -3.437 1.425 -10.551 1.00 93.31 135 TRP A C 1
ATOM 979 O O . TRP A 1 135 ? -4.070 2.478 -10.632 1.00 93.31 135 TRP A O 1
ATOM 989 N N . THR A 1 136 ? -3.990 0.281 -10.167 1.00 87.62 136 THR A N 1
ATOM 990 C CA . THR A 1 136 ? -5.391 0.181 -9.754 1.00 87.62 136 THR A CA 1
ATOM 991 C C . THR A 1 136 ? -5.458 -0.073 -8.260 1.00 87.62 136 THR A C 1
ATOM 993 O O . THR A 1 136 ? -4.752 -0.932 -7.734 1.00 87.62 136 THR A O 1
ATOM 996 N N . GLN A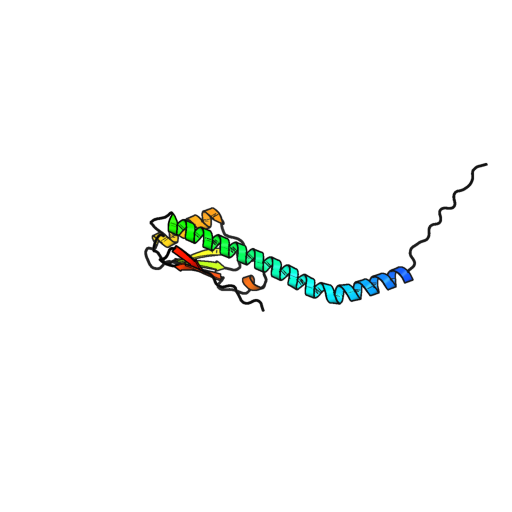 1 137 ? -6.300 0.699 -7.579 1.00 86.12 137 GLN A N 1
ATOM 997 C CA . GLN A 1 137 ? -6.570 0.517 -6.162 1.00 86.12 137 GLN A CA 1
ATOM 998 C C . GLN A 1 137 ? -7.218 -0.847 -5.922 1.00 86.12 137 GLN A C 1
ATOM 1000 O O . GLN A 1 137 ? -8.132 -1.249 -6.644 1.00 86.12 137 GLN A O 1
ATO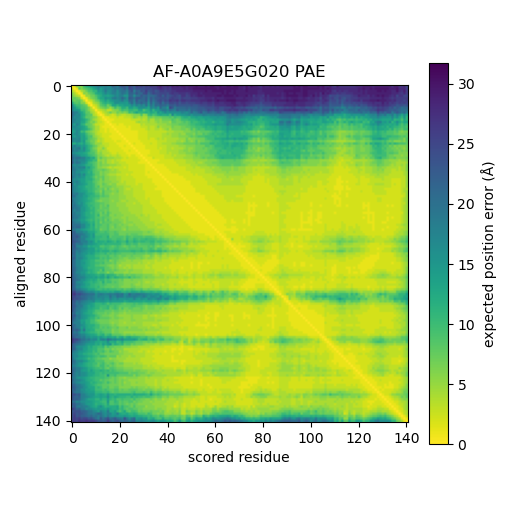M 1005 N N . VAL A 1 138 ? -6.749 -1.547 -4.893 1.00 85.12 138 VAL A N 1
ATOM 1006 C CA . VAL A 1 138 ? -7.341 -2.817 -4.474 1.00 85.12 138 VAL A CA 1
ATOM 1007 C C . VAL A 1 138 ? -8.662 -2.514 -3.774 1.00 85.12 138 VAL A C 1
ATOM 1009 O O . VAL A 1 138 ? -8.735 -1.621 -2.927 1.00 85.12 138 VAL A O 1
ATOM 1012 N N . ALA A 1 139 ? -9.720 -3.240 -4.134 1.00 78.00 139 ALA A N 1
ATOM 1013 C CA . ALA A 1 139 ? -11.031 -3.041 -3.531 1.00 78.00 139 ALA A CA 1
ATOM 1014 C C . ALA A 1 139 ? -10.974 -3.288 -2.013 1.00 78.00 139 ALA A C 1
ATOM 1016 O O . ALA A 1 139 ? -10.470 -4.311 -1.553 1.00 78.00 139 ALA A O 1
ATOM 1017 N N . GLN A 1 140 ? -11.506 -2.347 -1.230 1.00 72.81 140 GLN A N 1
ATOM 1018 C CA . GLN A 1 140 ? -11.621 -2.504 0.219 1.00 72.81 140 GLN A CA 1
ATOM 1019 C C . GLN A 1 140 ? -12.811 -3.425 0.522 1.00 72.81 140 GLN A C 1
ATOM 1021 O O . GLN A 1 140 ? -13.953 -3.054 0.252 1.00 72.81 140 GLN A O 1
ATOM 1026 N N . SER A 1 141 ? -12.537 -4.622 1.046 1.00 59.06 141 SER A N 1
ATOM 1027 C CA . SER A 1 141 ? -13.537 -5.572 1.559 1.00 59.06 141 SER A CA 1
ATOM 1028 C C . SER A 1 141 ? -13.861 -5.335 3.028 1.00 59.06 141 SER A C 1
ATOM 1030 O O . SER A 1 141 ? -12.884 -5.170 3.798 1.00 59.06 141 SER A O 1
#

Foldseek 3Di:
DDDDDPDPPPDDDPVNVVVVVVVVVVVCVVVVVVVVVVVQVVLLVVVVVQVVVLQVLQLVCLVVPPLQALFKKKWFQAQQFAIAIDGDPDPSNRVSSNVSSCVVAPRGHHRDHPQQNVPHRGWIWIQHSNSGIDTDRRDDD

Solvent-accessible surface area (backbone atoms only 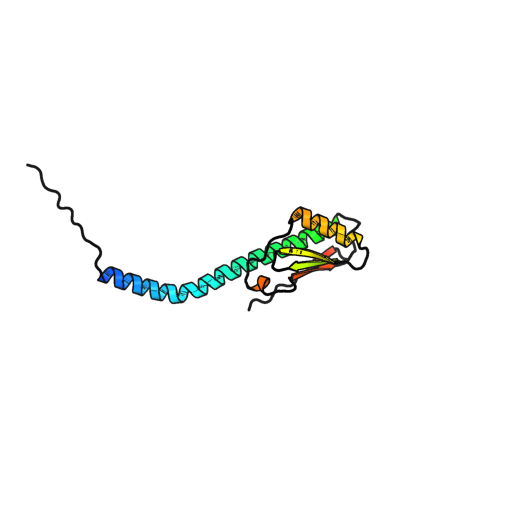— not comparable to full-atom values): 7817 Å² total; per-residue (Å²): 137,85,84,82,80,80,82,80,81,80,71,86,54,71,65,63,51,54,54,50,53,52,53,51,49,59,52,46,69,61,45,51,65,55,49,54,50,50,55,41,54,52,27,41,54,52,42,51,51,51,52,51,49,54,33,49,51,52,26,51,45,22,76,73,32,81,66,29,40,63,37,52,36,40,35,34,38,31,34,78,11,44,71,45,56,47,44,86,64,62,58,64,21,24,54,53,52,41,50,53,48,36,72,74,49,50,69,45,63,49,48,68,16,69,66,59,48,64,35,78,87,28,51,60,35,40,31,35,46,85,39,48,48,49,67,75,84,77,79,86,128

Mean predicted aligned error: 7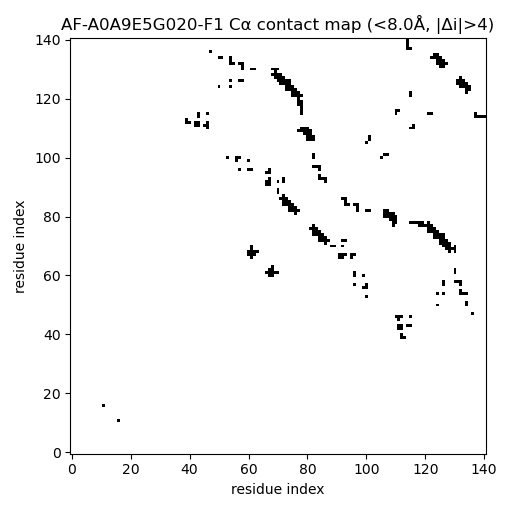.1 Å

Nearest PDB structures (foldseek):
  8dx4-assembly4_D  TM=4.759E-01  e=2.528E+00  Escherichia coli

Radius of gyration: 27.1 Å; Cα contacts (8 Å, |Δi|>4): 182; chains: 1; bounding box: 39×39×96 Å

pLDDT: mean 90.52, std 8.76, range [51.75, 96.56]